Protein AF-A0A2R7S9X8-F1 (afdb_monomer_lite)

pLDDT: mean 70.41, std 11.7, range [38.41, 88.88]

Radius of gyration: 25.49 Å; chains: 1; bounding box: 55×30×76 Å

Sequence (141 aa):
MTTIKDLVEEARALQDQAVQTLGEVPDIQTLEVLRTLAKDEVDKRAIELTLLLRKRDAKARFEVFDRWADLLEKSCLPIGAAFPGFTAVLVSQGLVPASWVRPATVASYVVGGLAWLMLRLLSSWIGQKSKTGFARLGKVD

Foldseek 3Di:
DQDVVNVVVVVVVVVVVVVVVVVVDDDLVVLVVVLVVDDDPVVNVVSVVVSLVNLVVLLVVLVVLLVVLVVLLVCLVVQLVVQLVVLVVCVVVVVAPPVCSVVSNVVSNVVSVVSSVVSNVVSVVSNVVSVVSNVVSPDSD

Secondary structure (DSSP, 8-state):
---HHHHHHHHHHHHHHHHHHTTTSPPHHHHHHHHHH--SHHHHHHHHHHHHHHHHHHHHHHHHHHHHHHHHHHHHHHHHHHHHHHHHHHHHTT-S-TTTHHHHHHHHHHHHHHHHHHHHHHHHHHHHHHHHHHHHH----

Structure (mmCIF, N/CA/C/O backbone):
data_AF-A0A2R7S9X8-F1
#
_entry.id   AF-A0A2R7S9X8-F1
#
loop_
_atom_site.group_PDB
_atom_site.id
_atom_site.type_symbol
_atom_site.label_atom_id
_atom_site.label_alt_id
_atom_site.label_comp_id
_atom_site.label_asym_id
_atom_site.label_entity_id
_atom_site.label_seq_id
_atom_site.pdbx_PDB_ins_code
_atom_site.Cartn_x
_atom_site.Cartn_y
_atom_site.Cartn_z
_atom_site.occupancy
_atom_site.B_iso_or_equiv
_atom_site.auth_seq_id
_atom_site.auth_comp_id
_atom_site.auth_asym_id
_atom_site.auth_atom_id
_atom_site.pdbx_PDB_model_num
ATOM 1 N N . MET A 1 1 ? 3.034 -24.678 42.693 1.00 46.66 1 MET A N 1
ATOM 2 C CA . MET A 1 1 ? 3.638 -23.398 42.267 1.00 46.66 1 MET A CA 1
ATOM 3 C C . MET A 1 1 ? 3.336 -23.267 40.787 1.00 46.66 1 MET A C 1
ATOM 5 O O . MET A 1 1 ? 3.979 -23.948 40.006 1.00 46.66 1 MET A O 1
ATOM 9 N N . THR A 1 2 ? 2.287 -22.533 40.420 1.00 50.53 2 THR A N 1
ATOM 10 C CA . THR A 1 2 ? 1.968 -22.253 39.014 1.00 50.53 2 THR A CA 1
ATOM 11 C C . THR A 1 2 ? 2.918 -21.174 38.518 1.00 50.53 2 THR A C 1
ATOM 13 O O . THR A 1 2 ? 3.104 -20.137 39.158 1.00 50.53 2 THR A O 1
ATOM 16 N N . THR A 1 3 ? 3.613 -21.467 37.429 1.00 62.38 3 THR A N 1
ATOM 17 C CA . THR A 1 3 ? 4.655 -20.608 36.878 1.00 62.38 3 THR A CA 1
ATOM 18 C C . THR A 1 3 ? 3.988 -19.509 36.056 1.00 62.38 3 THR A C 1
ATOM 20 O O . THR A 1 3 ? 2.966 -19.743 35.423 1.00 62.38 3 THR A O 1
ATOM 23 N N . ILE A 1 4 ? 4.564 -18.306 35.999 1.00 59.59 4 ILE A N 1
ATOM 24 C CA . ILE A 1 4 ? 4.028 -17.193 35.181 1.00 59.59 4 ILE A CA 1
ATOM 25 C C . ILE A 1 4 ? 3.823 -17.612 33.711 1.00 59.59 4 ILE A C 1
ATOM 27 O O . ILE A 1 4 ? 2.916 -17.123 33.048 1.00 59.59 4 ILE A O 1
ATOM 31 N N . LYS A 1 5 ? 4.634 -18.556 33.216 1.00 63.78 5 LYS A N 1
ATOM 32 C CA . LYS A 1 5 ? 4.463 -19.162 31.891 1.00 63.78 5 LYS A CA 1
ATOM 33 C C . LYS A 1 5 ? 3.130 -19.897 31.736 1.00 63.78 5 LYS A C 1
ATOM 35 O O . LYS A 1 5 ? 2.489 -19.712 30.711 1.00 63.78 5 LYS A O 1
ATOM 40 N N . ASP A 1 6 ? 2.698 -20.631 32.757 1.00 63.81 6 ASP A N 1
ATOM 41 C CA . ASP A 1 6 ? 1.448 -21.397 32.736 1.00 63.81 6 ASP A CA 1
ATOM 42 C C . ASP A 1 6 ? 0.245 -20.444 32.652 1.00 63.81 6 ASP A C 1
ATOM 44 O O . ASP A 1 6 ? -0.648 -20.641 31.838 1.00 63.81 6 ASP A O 1
ATOM 48 N N . LEU A 1 7 ? 0.281 -19.330 33.396 1.00 54.94 7 LEU A N 1
ATOM 49 C CA . LEU A 1 7 ? -0.754 -18.286 33.339 1.00 54.94 7 LEU A CA 1
ATOM 50 C C . LEU A 1 7 ? -0.800 -17.557 31.984 1.00 54.94 7 LEU A C 1
ATOM 52 O O . LEU A 1 7 ? -1.865 -17.136 31.538 1.00 54.94 7 LEU A O 1
ATOM 56 N N . VAL A 1 8 ? 0.347 -17.384 31.321 1.00 58.00 8 VAL A N 1
ATOM 57 C CA . VAL A 1 8 ? 0.426 -16.750 29.993 1.00 58.00 8 VAL A CA 1
ATOM 58 C C . VAL A 1 8 ? -0.062 -17.695 28.894 1.00 58.00 8 VAL A C 1
ATOM 60 O O . VAL A 1 8 ? -0.709 -17.239 27.950 1.00 58.00 8 VAL A O 1
ATOM 63 N N . GLU A 1 9 ? 0.224 -18.992 29.000 1.00 67.94 9 GLU A N 1
ATOM 64 C CA . GLU A 1 9 ? -0.312 -20.000 28.081 1.00 67.94 9 GLU A CA 1
ATOM 65 C C . GLU A 1 9 ? -1.818 -20.178 28.257 1.00 67.94 9 GLU A C 1
ATOM 67 O O . GLU A 1 9 ? -2.536 -20.226 27.263 1.00 67.94 9 GLU A O 1
ATOM 72 N N . GLU A 1 10 ? -2.313 -20.163 29.492 1.00 58.81 10 GLU A N 1
ATOM 73 C CA . GLU A 1 10 ? -3.744 -20.210 29.790 1.00 58.81 10 GLU A CA 1
ATOM 74 C C . GLU A 1 10 ? -4.466 -18.953 29.272 1.00 58.81 10 GLU A C 1
ATOM 76 O O . GLU A 1 10 ? -5.507 -19.053 28.626 1.00 58.81 10 GLU A O 1
ATOM 81 N N . ALA A 1 11 ? -3.866 -17.767 29.426 1.00 52.84 11 ALA A N 1
ATOM 82 C CA . ALA A 1 11 ? -4.386 -16.531 28.840 1.00 52.84 11 ALA A CA 1
ATOM 83 C C . ALA A 1 11 ? -4.380 -16.545 27.300 1.00 52.84 11 ALA A C 1
ATOM 85 O O . ALA A 1 11 ? -5.315 -16.034 26.686 1.00 52.84 11 ALA A O 1
ATOM 86 N N . ARG A 1 12 ? -3.363 -17.145 26.662 1.00 54.66 12 ARG A N 1
ATOM 87 C CA . ARG A 1 12 ? -3.325 -17.331 25.200 1.00 54.66 12 ARG A CA 1
ATOM 88 C C . ARG A 1 12 ? -4.350 -18.343 24.717 1.00 54.66 12 ARG A C 1
ATOM 90 O O . ARG A 1 12 ? -5.006 -18.082 23.720 1.00 54.66 12 ARG A O 1
ATOM 97 N N . ALA A 1 13 ? -4.521 -19.455 25.425 1.00 64.19 13 ALA A N 1
ATOM 98 C CA . ALA A 1 13 ? -5.529 -20.454 25.100 1.00 64.19 13 ALA A CA 1
ATOM 99 C C . ALA A 1 13 ? -6.940 -19.859 25.212 1.00 64.19 13 ALA A C 1
ATOM 101 O O . ALA A 1 13 ? -7.750 -20.031 24.307 1.00 64.19 13 ALA A O 1
ATOM 102 N N . LEU A 1 14 ? -7.204 -19.071 26.260 1.00 55.34 14 LEU A N 1
ATOM 103 C CA . LEU A 1 14 ? -8.449 -18.316 26.408 1.00 55.34 14 LEU A CA 1
ATOM 104 C C . LEU A 1 14 ? -8.613 -17.249 25.319 1.00 55.34 14 LEU A C 1
ATOM 106 O O . LEU A 1 14 ? -9.724 -17.039 24.841 1.00 55.34 14 LEU A O 1
ATOM 110 N N . GLN A 1 15 ? -7.527 -16.600 24.891 1.00 49.84 15 GLN A N 1
ATOM 111 C CA . GLN A 1 15 ? -7.541 -15.644 23.784 1.00 49.84 15 GLN A CA 1
ATOM 112 C C . GLN A 1 15 ? -7.848 -16.328 22.445 1.00 49.84 15 GLN A C 1
ATOM 114 O O . GLN A 1 15 ? -8.685 -15.830 21.703 1.00 49.84 15 GLN A O 1
ATOM 119 N N . ASP A 1 16 ? -7.237 -17.471 22.142 1.00 52.09 16 ASP A N 1
ATOM 120 C CA . ASP A 1 16 ? -7.478 -18.225 20.907 1.00 52.09 16 ASP A CA 1
ATOM 121 C C . ASP A 1 16 ? -8.882 -18.837 20.884 1.00 52.09 16 ASP A C 1
ATOM 123 O O . ASP A 1 16 ? -9.563 -18.810 19.858 1.00 52.09 16 ASP A O 1
ATOM 127 N N . GLN A 1 17 ? -9.363 -19.314 22.032 1.00 50.94 17 GLN A N 1
ATOM 128 C CA . GLN A 1 17 ? -10.725 -19.814 22.190 1.00 50.94 17 GLN A CA 1
ATOM 129 C C . GLN A 1 17 ? -11.749 -18.676 22.081 1.00 50.94 17 GLN A C 1
ATOM 131 O O . GLN A 1 17 ? -12.792 -18.852 21.446 1.00 50.94 17 GLN A O 1
ATOM 136 N N . ALA A 1 18 ? -11.429 -17.487 22.604 1.00 48.75 18 ALA A N 1
ATOM 137 C CA . ALA A 1 18 ? -12.197 -16.265 22.387 1.00 48.75 18 ALA A CA 1
ATOM 138 C C . ALA A 1 18 ? -12.163 -15.829 20.915 1.00 48.75 18 ALA A C 1
ATOM 140 O O . ALA A 1 18 ? -13.191 -15.430 20.391 1.00 48.75 18 ALA A O 1
ATOM 141 N N . VAL A 1 19 ? -11.031 -15.941 20.211 1.00 50.50 19 VAL A N 1
ATOM 142 C CA . VAL A 1 19 ? -10.899 -15.618 18.777 1.00 50.50 19 VAL A CA 1
ATOM 143 C C . VAL A 1 19 ? -11.696 -16.593 17.903 1.00 50.50 19 VAL A C 1
ATOM 145 O O . VAL A 1 19 ? -12.348 -16.158 16.954 1.00 50.50 19 VAL A O 1
ATOM 148 N N . GLN A 1 20 ? -11.707 -17.886 18.240 1.00 47.78 20 GLN A N 1
ATOM 149 C CA . GLN A 1 20 ? -12.528 -18.894 17.560 1.00 47.78 20 GLN A CA 1
ATOM 150 C C . GLN A 1 20 ? -14.024 -18.678 17.806 1.00 47.78 20 GLN A C 1
ATOM 152 O O . GLN A 1 20 ? -14.803 -18.697 16.856 1.00 47.78 20 GLN A O 1
ATOM 157 N N . THR A 1 21 ? -14.432 -18.393 19.045 1.00 46.53 21 THR A N 1
ATOM 158 C CA . THR A 1 21 ? -15.834 -18.056 19.353 1.00 46.53 21 THR A CA 1
ATOM 159 C C . THR A 1 21 ? -16.241 -16.689 18.796 1.00 46.53 21 THR A C 1
ATOM 161 O O . THR A 1 21 ? -17.371 -16.531 18.347 1.00 46.53 21 THR A O 1
ATOM 164 N N . LEU A 1 22 ? -15.322 -15.719 18.685 1.00 45.16 22 LEU A N 1
ATOM 165 C CA . LEU A 1 22 ? -15.527 -14.419 18.022 1.00 45.16 22 LEU A CA 1
ATOM 166 C C . LEU A 1 22 ? -15.832 -14.530 16.517 1.00 45.16 22 LEU A C 1
ATOM 168 O O . LEU A 1 22 ? -16.268 -13.537 15.923 1.00 45.16 22 LEU A O 1
ATOM 172 N N . GLY A 1 23 ? -15.632 -15.702 15.904 1.00 45.09 23 GLY A N 1
ATOM 173 C CA . GLY A 1 23 ? -16.148 -16.022 14.572 1.00 45.09 23 GLY A CA 1
ATOM 174 C C . GLY A 1 23 ? -17.681 -16.093 14.516 1.00 45.09 23 GLY A C 1
ATOM 175 O O . GLY A 1 23 ? -18.258 -15.755 13.487 1.00 45.09 23 GLY A O 1
ATOM 176 N N . GLU A 1 24 ? -18.330 -16.443 15.632 1.00 50.41 24 GLU A N 1
ATOM 177 C CA . GLU A 1 24 ? -19.793 -16.515 15.799 1.00 50.41 24 GLU A CA 1
ATOM 178 C C . GLU A 1 24 ? -20.374 -15.349 16.624 1.00 50.41 24 GLU A C 1
ATOM 180 O O . GLU A 1 24 ? -21.590 -15.165 16.680 1.00 50.41 24 GLU A O 1
ATOM 185 N N . VAL A 1 25 ? -19.527 -14.531 17.264 1.00 51.25 25 VAL A N 1
ATOM 186 C CA . VAL A 1 25 ? -19.978 -13.393 18.083 1.00 51.25 25 VAL A CA 1
ATOM 187 C C . VAL A 1 25 ? -20.618 -12.310 17.199 1.00 51.25 25 VAL A C 1
ATOM 189 O O . VAL A 1 25 ? -20.038 -11.948 16.170 1.00 51.25 25 VAL A O 1
ATOM 192 N N . PRO A 1 26 ? -21.752 -11.718 17.621 1.00 54.50 26 PRO A N 1
ATOM 193 C CA . PRO A 1 26 ? -22.471 -10.710 16.849 1.00 54.50 26 PRO A CA 1
ATOM 194 C C . PRO A 1 26 ? -21.601 -9.512 16.425 1.00 54.50 26 PRO A C 1
ATOM 196 O O . PRO A 1 26 ? -20.615 -9.171 17.087 1.00 54.50 26 PRO A O 1
ATOM 199 N N . ASP A 1 27 ? -21.963 -8.869 15.310 1.00 59.94 27 ASP A N 1
ATOM 200 C CA . ASP A 1 27 ? -21.273 -7.675 14.803 1.00 59.94 27 ASP A CA 1
ATOM 201 C C . ASP A 1 27 ? -21.368 -6.510 15.809 1.00 59.94 27 ASP A C 1
ATOM 203 O O . ASP A 1 27 ? -22.228 -6.503 16.689 1.00 59.94 27 ASP A O 1
ATOM 207 N N . ILE A 1 28 ? -20.500 -5.500 15.687 1.00 63.62 28 ILE A N 1
ATOM 208 C CA . ILE A 1 28 ? -20.443 -4.343 16.600 1.00 63.62 28 ILE A CA 1
ATOM 209 C C . ILE A 1 28 ? -21.823 -3.679 16.729 1.00 63.62 28 ILE A C 1
ATOM 211 O O . ILE A 1 28 ? -22.243 -3.348 17.835 1.00 63.62 28 ILE A O 1
ATOM 215 N N . GLN A 1 29 ? -22.566 -3.564 15.624 1.00 60.50 29 GLN A N 1
ATOM 216 C CA . GLN A 1 29 ? -23.934 -3.032 15.626 1.00 60.50 29 GLN A CA 1
ATOM 217 C C . GLN A 1 29 ? -24.911 -3.929 16.395 1.00 60.50 29 GLN A C 1
ATOM 219 O O . GLN A 1 29 ? -25.776 -3.445 17.120 1.00 60.50 29 GLN A O 1
ATOM 224 N N . THR A 1 30 ? -24.762 -5.246 16.279 1.00 63.19 30 THR A N 1
ATOM 225 C CA . THR A 1 30 ? -25.593 -6.211 16.999 1.00 63.19 30 THR A CA 1
ATOM 226 C C . THR A 1 30 ? -25.274 -6.213 18.495 1.00 63.19 30 THR A C 1
ATOM 228 O O . THR A 1 30 ? -26.190 -6.306 19.306 1.00 63.19 30 THR A O 1
ATOM 231 N N . LEU A 1 31 ? -24.007 -6.033 18.881 1.00 62.12 31 LEU A N 1
ATOM 232 C CA . LEU A 1 31 ? -23.587 -5.870 20.277 1.00 62.12 31 LEU A CA 1
ATOM 233 C C . LEU A 1 31 ? -24.094 -4.554 20.887 1.00 62.12 31 LEU A C 1
ATOM 235 O O . LEU A 1 31 ? -24.505 -4.546 22.045 1.00 62.12 31 LEU A O 1
ATOM 239 N N . GLU A 1 32 ? -24.131 -3.455 20.124 1.00 64.12 32 GLU A N 1
ATOM 240 C CA . GLU A 1 32 ? -24.735 -2.192 20.579 1.00 64.12 32 GLU A CA 1
ATOM 241 C C . GLU A 1 32 ? -26.244 -2.346 20.824 1.00 64.12 32 GLU A C 1
ATOM 243 O O . GLU A 1 32 ? -26.754 -1.898 21.852 1.00 64.12 32 GLU A O 1
ATOM 248 N N . VAL A 1 33 ? -26.950 -3.067 19.950 1.00 66.38 33 VAL A N 1
ATOM 249 C CA . VAL A 1 33 ? -28.370 -3.404 20.141 1.00 66.38 33 VAL A CA 1
ATOM 250 C C . VAL A 1 33 ? -28.564 -4.317 21.359 1.00 66.38 33 VAL A C 1
ATOM 252 O O . VAL A 1 33 ? -29.415 -4.040 22.206 1.00 66.38 33 VAL A O 1
ATOM 255 N N . LEU A 1 34 ? -27.733 -5.349 21.525 1.00 64.56 34 LEU A N 1
ATOM 256 C CA . LEU A 1 34 ? -27.782 -6.247 22.686 1.00 64.56 34 LEU A CA 1
ATOM 257 C C . LEU A 1 34 ? -27.504 -5.509 24.002 1.00 64.56 34 LEU A C 1
ATOM 259 O O . LEU A 1 34 ? -28.183 -5.770 24.993 1.00 64.56 34 LEU A O 1
ATOM 263 N N . ARG A 1 35 ? -26.593 -4.525 24.010 1.00 62.34 35 ARG A N 1
ATOM 264 C CA . ARG A 1 35 ? -26.357 -3.651 25.171 1.00 62.34 35 ARG A CA 1
ATOM 265 C C . ARG A 1 35 ? -27.631 -2.918 25.589 1.00 62.34 35 ARG A C 1
ATOM 267 O O . ARG A 1 35 ? -27.908 -2.810 26.782 1.00 62.34 35 ARG A O 1
ATOM 274 N N . THR A 1 36 ? -28.399 -2.409 24.624 1.00 68.06 36 THR A N 1
ATOM 275 C CA . THR A 1 36 ? -29.654 -1.690 24.911 1.00 68.06 36 THR A CA 1
ATOM 276 C C . THR A 1 36 ? -30.786 -2.605 25.381 1.00 68.06 36 THR A C 1
ATOM 278 O O . THR A 1 36 ? -31.652 -2.161 26.130 1.00 68.06 36 THR A O 1
ATOM 281 N N . LEU A 1 37 ? -30.763 -3.881 24.985 1.00 66.62 37 LEU A N 1
ATOM 282 C CA . LEU A 1 37 ? -31.777 -4.884 25.330 1.00 66.62 37 LEU A CA 1
ATOM 283 C C . LEU A 1 37 ? -31.486 -5.632 26.639 1.00 66.62 37 LEU A C 1
ATOM 285 O O . LEU A 1 37 ? -32.412 -6.174 27.246 1.00 66.62 37 LEU A O 1
ATOM 289 N N . ALA A 1 38 ? -30.227 -5.672 27.079 1.00 70.06 38 ALA A N 1
ATOM 290 C CA . ALA A 1 38 ? -29.833 -6.340 28.311 1.00 70.06 38 ALA A CA 1
ATOM 291 C C . ALA A 1 38 ? -30.501 -5.684 29.531 1.00 70.06 38 ALA A C 1
ATOM 293 O O . ALA A 1 38 ? -30.512 -4.458 29.679 1.00 70.06 38 ALA A O 1
ATOM 294 N N . LYS A 1 39 ? -31.063 -6.505 30.422 1.00 67.06 39 LYS A N 1
ATOM 295 C CA . LYS A 1 39 ? -31.722 -6.045 31.655 1.00 67.06 39 LYS A CA 1
ATOM 296 C C . LYS A 1 39 ? -30.800 -6.138 32.869 1.00 67.06 39 LYS A C 1
ATOM 298 O O . LYS A 1 39 ? -30.822 -5.226 33.692 1.00 67.06 39 LYS A O 1
ATOM 303 N N . ASP A 1 40 ? -29.948 -7.159 32.917 1.00 76.25 40 ASP A N 1
ATOM 304 C CA . ASP A 1 40 ? -29.008 -7.393 34.011 1.00 76.25 40 ASP A CA 1
ATOM 305 C C . ASP A 1 40 ? -27.701 -6.605 33.861 1.00 76.25 40 ASP A C 1
ATOM 307 O O . ASP A 1 40 ? -27.153 -6.439 32.769 1.00 76.25 40 ASP A O 1
ATOM 311 N N . GLU A 1 41 ? -27.181 -6.104 34.986 1.00 70.44 41 GLU A N 1
ATOM 312 C CA . GLU A 1 41 ? -25.944 -5.312 35.017 1.00 70.44 41 GLU A CA 1
ATOM 313 C C . GLU A 1 41 ? -24.701 -6.131 34.651 1.00 70.44 41 GLU A C 1
ATOM 315 O O . GLU A 1 41 ? -23.772 -5.606 34.037 1.00 70.44 41 GLU A O 1
ATOM 320 N N . VAL A 1 42 ? -24.683 -7.415 35.015 1.00 72.44 42 VAL A N 1
ATOM 321 C CA . VAL A 1 42 ? -23.562 -8.321 34.732 1.00 72.44 42 VAL A CA 1
ATOM 322 C C . VAL A 1 42 ? -23.442 -8.557 33.225 1.00 72.44 42 VAL A C 1
ATOM 324 O O . VAL A 1 42 ? -22.356 -8.408 32.663 1.00 72.44 42 VAL A O 1
ATOM 327 N N . ASP A 1 43 ? -24.570 -8.795 32.554 1.00 68.75 43 ASP A N 1
ATOM 328 C CA . ASP A 1 43 ? -24.624 -8.982 31.103 1.00 68.75 43 ASP A CA 1
ATOM 329 C C . ASP A 1 43 ? -24.280 -7.695 30.353 1.00 68.75 43 ASP A C 1
ATOM 331 O O . ASP A 1 43 ? -23.533 -7.727 29.376 1.00 68.75 43 ASP A O 1
ATOM 335 N N . LYS A 1 44 ? -24.735 -6.533 30.843 1.00 70.50 44 LYS A N 1
ATOM 336 C CA . LYS A 1 44 ? -24.335 -5.233 30.278 1.00 70.50 44 LYS A CA 1
ATOM 337 C C . LYS A 1 44 ? -22.824 -5.035 30.315 1.00 70.50 44 LYS A C 1
ATOM 339 O O . LYS A 1 44 ? -22.255 -4.611 29.312 1.00 70.50 44 LYS A O 1
ATOM 344 N N . ARG A 1 45 ? -22.170 -5.361 31.436 1.00 71.88 45 ARG A N 1
ATOM 345 C CA . ARG A 1 45 ? -20.709 -5.240 31.577 1.00 71.88 45 ARG A CA 1
ATOM 346 C C . ARG A 1 45 ? -19.966 -6.216 30.665 1.00 71.88 45 ARG A C 1
ATOM 348 O O . ARG A 1 45 ? -18.966 -5.832 30.064 1.00 71.88 45 ARG A O 1
ATOM 355 N N . ALA A 1 46 ? -20.461 -7.446 30.520 1.00 72.31 46 ALA A N 1
ATOM 356 C CA . ALA A 1 46 ? -19.886 -8.432 29.603 1.00 72.31 46 ALA A CA 1
ATOM 357 C C . ALA A 1 46 ? -20.019 -7.998 28.129 1.00 72.31 46 ALA A C 1
ATOM 359 O O . ALA A 1 46 ? -19.055 -8.073 27.358 1.00 72.31 46 ALA A O 1
ATOM 360 N N . ILE A 1 47 ? -21.185 -7.473 27.740 1.00 73.19 47 ILE A N 1
ATOM 361 C CA . ILE A 1 47 ? -21.421 -6.928 26.397 1.00 73.19 47 ILE A CA 1
ATOM 362 C C . ILE A 1 47 ? -20.536 -5.699 26.154 1.00 73.19 47 ILE A C 1
ATOM 364 O O . ILE A 1 47 ? -19.956 -5.570 25.085 1.00 73.19 47 ILE A O 1
ATOM 368 N N . GLU A 1 48 ? -20.361 -4.819 27.138 1.00 72.31 48 GLU A N 1
ATOM 369 C CA . GLU A 1 48 ? -19.512 -3.630 27.008 1.00 72.31 48 GLU A CA 1
ATOM 370 C C . GLU A 1 48 ? -18.025 -3.983 26.850 1.00 72.31 48 GLU A C 1
ATOM 372 O O . GLU A 1 48 ? -17.361 -3.452 25.960 1.00 72.31 48 GLU A O 1
ATOM 377 N N . LEU A 1 49 ? -17.518 -4.949 27.624 1.00 74.06 49 LEU A N 1
ATOM 378 C CA . LEU A 1 49 ? -16.156 -5.474 27.473 1.00 74.06 49 LEU A CA 1
ATOM 379 C C . LEU A 1 49 ? -15.918 -6.078 26.084 1.00 74.06 49 LEU A C 1
ATOM 381 O O . LEU A 1 49 ? -14.901 -5.793 25.451 1.00 74.06 49 LEU A O 1
ATOM 385 N N . THR A 1 50 ? -16.859 -6.881 25.581 1.00 73.62 50 THR A N 1
ATOM 386 C CA . THR A 1 50 ? -16.744 -7.479 24.239 1.00 73.62 50 THR A CA 1
ATOM 387 C C . THR A 1 50 ? -16.816 -6.426 23.130 1.00 73.62 50 THR A C 1
ATOM 389 O O . THR A 1 50 ? -16.058 -6.503 22.159 1.00 73.62 50 THR A O 1
ATOM 392 N N . LEU A 1 51 ? -17.642 -5.389 23.299 1.00 73.06 51 LEU A N 1
ATOM 393 C CA . LEU A 1 51 ? -17.715 -4.234 22.401 1.00 73.06 51 LEU A CA 1
ATOM 394 C C . LEU A 1 51 ? -16.389 -3.463 22.355 1.00 73.06 51 LEU A C 1
ATOM 396 O O . LEU A 1 51 ? -15.904 -3.136 21.271 1.00 73.06 51 LEU A O 1
ATOM 400 N N . LEU A 1 52 ? -15.777 -3.211 23.516 1.00 75.38 52 LEU A N 1
ATOM 401 C CA . LEU A 1 52 ? -14.487 -2.526 23.627 1.00 75.38 52 LEU A CA 1
ATOM 402 C C . LEU A 1 52 ? -13.355 -3.332 22.981 1.00 75.38 52 LEU A C 1
ATOM 404 O O . LEU A 1 52 ? -12.569 -2.768 22.217 1.00 75.38 52 LEU A O 1
ATOM 408 N N . LEU A 1 53 ? -13.292 -4.646 23.223 1.00 74.75 53 LEU A N 1
ATOM 409 C CA . LEU A 1 53 ? -12.298 -5.527 22.600 1.00 74.75 53 LEU A CA 1
ATOM 410 C C . LEU A 1 53 ? -12.436 -5.534 21.071 1.00 74.75 53 LEU A C 1
ATOM 412 O O . LEU A 1 53 ? -11.454 -5.314 20.364 1.00 74.75 53 LEU A O 1
ATOM 416 N N . ARG A 1 54 ? -13.662 -5.666 20.546 1.00 69.62 54 ARG A N 1
ATOM 417 C CA . ARG A 1 54 ? -13.938 -5.596 19.099 1.00 69.62 54 ARG A CA 1
ATOM 418 C C . ARG A 1 54 ? -13.566 -4.239 18.501 1.00 69.62 54 ARG A C 1
ATOM 420 O O . ARG A 1 54 ? -12.954 -4.198 17.433 1.00 69.62 54 ARG A O 1
ATOM 427 N N . LYS A 1 55 ? -13.912 -3.132 19.170 1.00 72.94 55 LYS A N 1
ATOM 428 C CA . LYS A 1 55 ? -13.556 -1.773 18.729 1.00 72.94 55 LYS A CA 1
ATOM 429 C C . LYS A 1 55 ? -12.040 -1.573 18.715 1.00 72.94 55 LYS A C 1
ATOM 431 O O . LYS A 1 55 ? -11.514 -0.994 17.765 1.00 72.94 55 LYS A O 1
ATOM 436 N N . ARG A 1 56 ? -11.326 -2.110 19.708 1.00 72.50 56 ARG A N 1
ATOM 437 C CA . ARG A 1 56 ? -9.859 -2.083 19.778 1.00 72.50 56 ARG A CA 1
ATOM 438 C C . ARG A 1 56 ? -9.207 -2.915 18.668 1.00 72.50 56 ARG A C 1
ATOM 440 O O . ARG A 1 56 ? -8.301 -2.411 18.008 1.00 72.50 56 ARG A O 1
ATOM 447 N N . ASP A 1 57 ? -9.697 -4.122 18.396 1.00 73.50 57 ASP A N 1
ATOM 448 C CA . ASP A 1 57 ? -9.203 -4.963 17.295 1.00 73.50 57 ASP A CA 1
ATOM 449 C C . ASP A 1 57 ? -9.499 -4.362 15.920 1.00 73.50 57 ASP A C 1
ATOM 451 O O . ASP A 1 57 ? -8.702 -4.468 14.985 1.00 73.50 57 ASP A O 1
ATOM 455 N N . ALA A 1 58 ? -10.660 -3.731 15.759 1.00 70.31 58 ALA A N 1
ATOM 456 C CA . ALA A 1 58 ? -10.995 -3.017 14.538 1.00 70.31 58 ALA A CA 1
ATOM 457 C C . ALA A 1 58 ? -10.078 -1.799 14.352 1.00 70.31 58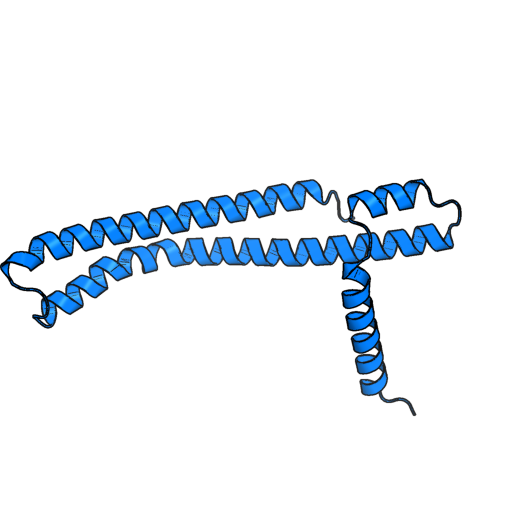 ALA A C 1
ATOM 459 O O . ALA A 1 58 ? -9.511 -1.629 13.275 1.00 70.31 58 ALA A O 1
ATOM 460 N N . LYS A 1 59 ? -9.843 -1.010 15.409 1.00 72.69 59 LYS A N 1
ATOM 461 C CA . LYS A 1 59 ? -8.888 0.108 15.401 1.00 72.69 59 LYS A CA 1
ATOM 462 C C . LYS A 1 59 ? -7.476 -0.343 15.020 1.00 72.69 59 LYS A C 1
ATOM 464 O O . LYS A 1 59 ? -6.882 0.268 14.139 1.00 72.69 59 LYS A O 1
ATOM 469 N N . ALA A 1 60 ? -6.977 -1.433 15.606 1.00 72.81 60 ALA A N 1
ATOM 470 C CA . ALA A 1 60 ? -5.666 -1.990 15.264 1.00 72.81 60 ALA A CA 1
ATOM 471 C C . ALA A 1 60 ? -5.584 -2.403 13.784 1.00 72.81 60 ALA A C 1
ATOM 473 O O . ALA A 1 60 ? -4.594 -2.127 13.109 1.00 72.81 60 ALA A O 1
ATOM 474 N N . ARG A 1 61 ? -6.650 -3.006 13.240 1.00 68.56 61 ARG A N 1
ATOM 475 C CA . ARG A 1 61 ? -6.729 -3.341 11.809 1.00 68.56 61 ARG A CA 1
ATOM 476 C C . ARG A 1 61 ? -6.695 -2.096 10.924 1.00 68.56 61 ARG A C 1
ATOM 478 O O . ARG A 1 61 ? -5.973 -2.087 9.931 1.00 68.56 61 ARG A O 1
ATOM 485 N N . PHE A 1 62 ? -7.427 -1.042 11.278 1.00 68.94 62 PHE A N 1
ATOM 486 C CA . PHE A 1 62 ? -7.418 0.205 10.511 1.00 68.94 62 PHE A CA 1
ATOM 487 C C . PHE A 1 62 ? -6.082 0.954 10.593 1.00 68.94 62 PHE A C 1
ATOM 489 O O . PHE A 1 62 ? -5.647 1.506 9.588 1.00 68.94 62 PHE A O 1
ATOM 496 N N . GLU A 1 63 ? -5.385 0.904 11.727 1.00 70.94 63 GLU A N 1
ATOM 497 C CA . GLU A 1 63 ? -4.034 1.462 11.878 1.00 70.94 63 GLU A CA 1
ATOM 498 C C . GLU A 1 63 ? -3.008 0.730 10.995 1.00 70.94 63 GLU A C 1
ATOM 500 O O . GLU A 1 63 ? -2.157 1.357 10.362 1.00 70.94 63 GLU A O 1
ATOM 505 N N . VAL A 1 64 ? -3.133 -0.596 10.862 1.00 74.50 64 VAL A N 1
ATOM 506 C CA . VAL A 1 64 ? -2.338 -1.378 9.902 1.00 74.50 64 VAL A CA 1
ATOM 507 C C . VAL A 1 64 ? -2.639 -0.949 8.463 1.00 74.50 64 VAL A C 1
ATOM 509 O O . VAL A 1 64 ? -1.704 -0.773 7.684 1.00 74.50 64 VAL A O 1
ATOM 512 N N . PHE A 1 65 ? -3.909 -0.737 8.100 1.00 69.88 65 PHE A N 1
ATOM 513 C CA . PHE A 1 65 ? -4.271 -0.238 6.766 1.00 69.88 65 PHE A CA 1
ATOM 514 C C . PHE A 1 65 ? -3.707 1.154 6.479 1.00 69.88 65 PHE A C 1
ATOM 516 O O . PHE A 1 65 ? -3.233 1.388 5.369 1.00 69.88 65 PHE A O 1
ATOM 523 N N . ASP A 1 66 ? -3.716 2.050 7.465 1.00 70.12 66 ASP A N 1
ATOM 524 C CA . ASP A 1 66 ? -3.142 3.391 7.330 1.00 70.12 66 ASP A CA 1
ATOM 525 C C . ASP A 1 66 ? -1.628 3.308 7.100 1.00 70.12 66 ASP A C 1
ATOM 527 O O . ASP A 1 66 ? -1.092 3.907 6.172 1.00 70.12 66 ASP A O 1
ATOM 531 N N . ARG A 1 67 ? -0.945 2.437 7.852 1.00 73.69 67 ARG A N 1
ATOM 532 C CA . ARG A 1 67 ? 0.486 2.170 7.669 1.00 73.69 67 ARG A CA 1
ATOM 533 C C . ARG A 1 67 ? 0.805 1.585 6.291 1.00 73.69 67 ARG A C 1
ATOM 535 O O . ARG A 1 67 ? 1.831 1.931 5.709 1.00 73.69 67 ARG A O 1
ATOM 542 N N . TRP A 1 68 ? -0.055 0.721 5.751 1.00 73.56 68 TRP A N 1
ATOM 543 C CA . TRP A 1 68 ? 0.077 0.223 4.379 1.00 73.56 68 TRP A CA 1
ATOM 544 C C . TRP A 1 68 ? -0.142 1.320 3.338 1.00 73.56 68 TRP A C 1
ATOM 546 O O . TRP A 1 68 ? 0.617 1.375 2.374 1.00 73.56 68 TRP A O 1
ATOM 556 N N . ALA A 1 69 ? -1.129 2.200 3.523 1.00 70.06 69 ALA A N 1
ATOM 557 C CA . ALA A 1 69 ? -1.357 3.335 2.628 1.00 70.06 69 ALA A CA 1
ATOM 558 C C . ALA A 1 69 ? -0.135 4.269 2.582 1.00 70.06 69 ALA A C 1
ATOM 560 O O . ALA A 1 69 ? 0.316 4.636 1.495 1.00 70.06 69 ALA A O 1
ATOM 561 N N . ASP A 1 70 ? 0.457 4.538 3.747 1.00 75.12 70 ASP A N 1
ATOM 562 C CA . ASP A 1 70 ? 1.683 5.322 3.922 1.00 75.12 70 ASP A CA 1
ATOM 563 C C . ASP A 1 70 ? 2.899 4.682 3.232 1.00 75.12 70 ASP A C 1
ATOM 565 O O . ASP A 1 70 ? 3.696 5.352 2.569 1.00 75.12 70 ASP A O 1
ATOM 569 N N . LEU A 1 71 ? 3.065 3.364 3.389 1.00 75.94 71 LEU A N 1
ATOM 570 C CA . LEU A 1 71 ? 4.143 2.611 2.746 1.00 75.94 71 LEU A CA 1
ATOM 571 C C . LEU A 1 71 ? 3.978 2.582 1.228 1.00 75.94 71 LEU A C 1
ATOM 573 O O . LEU A 1 71 ? 4.964 2.755 0.510 1.00 75.94 71 LEU A O 1
ATOM 577 N N . LEU A 1 72 ? 2.752 2.393 0.735 1.00 73.12 72 LEU A N 1
ATOM 578 C CA . LEU A 1 72 ? 2.451 2.444 -0.692 1.00 73.12 72 LEU A CA 1
ATOM 579 C C . LEU A 1 72 ? 2.761 3.833 -1.248 1.00 73.12 72 LEU A C 1
ATOM 581 O O . LEU A 1 72 ? 3.461 3.920 -2.249 1.00 73.12 72 LEU A O 1
ATOM 585 N N . GLU A 1 73 ? 2.352 4.906 -0.566 1.00 73.44 73 GLU A N 1
ATOM 586 C CA . GLU A 1 73 ? 2.623 6.282 -0.995 1.00 73.44 73 GLU A CA 1
ATOM 587 C C . GLU A 1 73 ? 4.126 6.590 -1.068 1.00 73.44 73 GLU A C 1
ATOM 589 O O . GLU A 1 73 ? 4.605 7.109 -2.080 1.00 73.44 73 GLU A O 1
ATOM 594 N N . LYS A 1 74 ? 4.898 6.176 -0.056 1.00 75.69 74 LYS A N 1
ATOM 595 C CA . LYS A 1 74 ? 6.368 6.294 -0.055 1.00 75.69 74 LYS A CA 1
ATOM 596 C C . LYS A 1 74 ? 7.026 5.459 -1.157 1.00 75.69 74 LYS A C 1
ATOM 598 O O . LYS A 1 74 ? 8.058 5.853 -1.696 1.00 75.69 74 LYS A O 1
ATOM 603 N N . SER A 1 75 ? 6.421 4.328 -1.517 1.00 74.38 75 SER A N 1
ATOM 604 C CA . SER A 1 75 ? 6.950 3.401 -2.523 1.00 74.38 75 SER A CA 1
ATOM 605 C C . SER A 1 75 ? 6.508 3.728 -3.957 1.00 74.38 75 SER A C 1
ATOM 607 O O . SER A 1 75 ? 7.130 3.253 -4.905 1.00 74.38 75 SER A O 1
ATOM 609 N N . CYS A 1 76 ? 5.483 4.566 -4.151 1.00 70.88 76 CYS A N 1
ATOM 610 C CA . CYS A 1 76 ? 4.937 4.918 -5.468 1.00 70.88 76 CYS A CA 1
ATOM 611 C C . CYS A 1 76 ? 6.007 5.445 -6.437 1.00 70.88 76 CYS A C 1
ATOM 613 O O . CYS A 1 76 ? 6.109 4.982 -7.572 1.00 70.88 76 CYS A O 1
ATOM 615 N N . LEU A 1 77 ? 6.796 6.430 -6.001 1.00 70.62 77 LEU A N 1
ATOM 616 C CA . LEU A 1 77 ? 7.847 7.066 -6.805 1.00 70.62 77 LEU A CA 1
ATOM 617 C C . LEU A 1 77 ? 8.989 6.107 -7.180 1.00 70.62 77 LEU A C 1
ATOM 619 O O . LEU A 1 77 ? 9.288 6.011 -8.372 1.00 70.62 77 LEU A O 1
ATOM 623 N N . PRO A 1 78 ? 9.616 5.376 -6.236 1.00 76.00 78 PRO A N 1
ATOM 624 C CA . PRO A 1 78 ? 10.687 4.447 -6.583 1.00 76.00 78 PRO A CA 1
ATOM 625 C C . PRO A 1 78 ? 10.199 3.281 -7.450 1.00 76.00 78 PRO A C 1
ATOM 627 O O . PRO A 1 78 ? 10.914 2.889 -8.367 1.00 76.00 78 PRO A O 1
ATOM 630 N N . ILE A 1 79 ? 8.978 2.772 -7.244 1.00 73.81 79 ILE A N 1
ATOM 631 C CA . ILE A 1 79 ? 8.407 1.721 -8.103 1.00 73.81 79 ILE A CA 1
ATOM 632 C C . ILE A 1 79 ? 8.155 2.255 -9.517 1.00 73.81 79 ILE A C 1
ATOM 634 O O . ILE A 1 79 ? 8.526 1.603 -10.490 1.00 73.81 79 ILE A O 1
ATOM 638 N N . GLY A 1 80 ? 7.585 3.456 -9.650 1.00 71.81 80 GLY A N 1
ATOM 639 C CA . GLY A 1 80 ? 7.385 4.086 -10.957 1.00 71.81 80 GLY A CA 1
ATOM 640 C C . GLY A 1 80 ? 8.702 4.342 -11.700 1.00 71.81 80 GLY A C 1
ATOM 641 O O . GLY A 1 80 ? 8.784 4.115 -12.906 1.00 71.81 80 GLY A O 1
ATOM 642 N N . ALA A 1 81 ? 9.753 4.747 -10.980 1.00 76.94 81 ALA A N 1
ATOM 643 C CA . ALA A 1 81 ? 11.085 4.997 -11.534 1.00 76.94 81 ALA A CA 1
ATOM 644 C C . ALA A 1 81 ? 11.895 3.716 -11.821 1.00 76.94 81 ALA A C 1
ATOM 646 O O . ALA A 1 81 ? 12.804 3.737 -12.656 1.00 76.94 81 ALA A O 1
ATOM 647 N N . ALA A 1 82 ? 11.559 2.593 -11.179 1.00 80.25 82 ALA A N 1
ATOM 648 C CA . ALA A 1 82 ? 12.232 1.316 -11.394 1.00 80.25 82 ALA A CA 1
ATOM 649 C C . ALA A 1 82 ? 12.023 0.772 -12.816 1.00 80.25 82 ALA A C 1
ATOM 651 O O . ALA A 1 82 ? 12.932 0.152 -13.361 1.00 80.25 82 ALA A O 1
ATOM 652 N N . PHE A 1 83 ? 10.876 1.035 -13.451 1.00 79.69 83 PHE A N 1
ATOM 653 C CA . PHE A 1 83 ? 10.588 0.560 -14.812 1.00 79.69 83 PHE A CA 1
ATOM 654 C C . PHE A 1 83 ? 11.512 1.188 -15.879 1.00 79.69 83 PHE A C 1
ATOM 656 O O . PHE A 1 83 ? 12.146 0.434 -16.629 1.00 79.69 83 PHE A O 1
ATOM 663 N N . PRO A 1 84 ? 11.680 2.527 -15.939 1.00 79.75 84 PRO A N 1
ATOM 664 C CA . PRO A 1 84 ? 12.697 3.148 -16.786 1.00 79.75 84 PRO A CA 1
ATOM 665 C C . PRO A 1 84 ? 14.121 2.682 -16.467 1.00 79.75 84 PRO A C 1
ATOM 667 O O . PRO A 1 84 ? 14.879 2.372 -17.385 1.00 79.75 84 PRO A O 1
ATOM 670 N N . GLY A 1 85 ? 14.474 2.570 -15.180 1.00 80.06 85 GLY A N 1
ATOM 671 C CA . GLY A 1 85 ? 15.799 2.112 -14.749 1.00 80.06 85 GLY A CA 1
ATOM 672 C C . GLY A 1 85 ? 16.112 0.679 -15.190 1.00 80.06 85 GLY A C 1
ATOM 673 O O . GLY A 1 85 ? 17.177 0.416 -15.743 1.00 80.06 85 GLY A O 1
ATOM 674 N N . PHE A 1 86 ? 15.160 -0.241 -15.032 1.00 83.81 86 PHE A N 1
ATOM 675 C CA . PHE A 1 86 ? 15.280 -1.626 -15.489 1.00 83.81 86 PHE A CA 1
ATOM 676 C C . PHE A 1 86 ? 15.429 -1.711 -17.011 1.00 83.81 86 PHE A C 1
ATOM 678 O O . PHE A 1 86 ? 16.265 -2.450 -17.527 1.00 83.81 86 PHE A O 1
ATOM 685 N N . THR A 1 87 ? 14.676 -0.891 -17.740 1.00 82.94 87 THR A N 1
ATOM 686 C CA . THR A 1 87 ? 14.761 -0.842 -19.204 1.00 82.94 87 THR A CA 1
ATOM 687 C C . THR A 1 87 ? 16.114 -0.309 -19.668 1.00 82.94 87 THR A C 1
ATOM 689 O O . THR A 1 87 ? 16.683 -0.842 -20.617 1.00 82.94 87 THR A O 1
ATOM 692 N N . ALA A 1 88 ? 16.681 0.677 -18.967 1.00 82.12 88 ALA A N 1
ATOM 693 C CA . ALA A 1 88 ? 18.031 1.165 -19.237 1.00 82.12 88 ALA A CA 1
ATOM 694 C C . ALA A 1 88 ? 19.098 0.072 -19.038 1.00 82.12 88 ALA A C 1
ATOM 696 O O . ALA A 1 88 ? 20.036 -0.008 -19.829 1.00 82.12 88 ALA A O 1
ATOM 697 N N . VAL A 1 89 ? 18.930 -0.810 -18.044 1.00 87.31 89 VAL A N 1
ATOM 698 C CA . VAL A 1 89 ? 19.803 -1.982 -17.847 1.00 87.31 89 VAL A CA 1
ATOM 699 C C . VAL A 1 89 ? 19.656 -2.990 -18.990 1.00 87.31 89 VAL A C 1
ATOM 701 O O . VAL A 1 89 ? 20.654 -3.482 -19.504 1.00 87.31 89 VAL A O 1
ATOM 704 N N . LEU A 1 90 ? 18.434 -3.282 -19.446 1.00 85.88 90 LEU A N 1
ATOM 705 C CA . LEU A 1 90 ? 18.228 -4.190 -20.584 1.00 85.88 90 LEU A CA 1
ATOM 706 C C . LEU A 1 90 ? 18.844 -3.646 -21.881 1.00 85.88 90 LEU A C 1
ATOM 708 O O . LEU A 1 90 ? 19.420 -4.402 -22.664 1.00 85.88 90 LEU A O 1
ATOM 712 N N . VAL A 1 91 ? 18.747 -2.332 -22.094 1.00 85.06 91 VAL A N 1
ATOM 713 C CA . VAL A 1 91 ? 19.376 -1.651 -23.231 1.00 85.06 91 VAL A CA 1
ATOM 714 C C . VAL A 1 91 ? 20.902 -1.697 -23.119 1.00 85.06 91 VAL A C 1
ATOM 716 O O . VAL A 1 91 ? 21.562 -1.992 -24.112 1.00 85.06 91 VAL A O 1
ATOM 719 N N . SER A 1 92 ? 21.478 -1.460 -21.934 1.00 83.94 92 SER A N 1
ATOM 720 C CA . SER A 1 92 ? 22.938 -1.474 -21.749 1.00 83.94 92 SER A CA 1
ATOM 721 C C . SER A 1 92 ? 23.552 -2.868 -21.890 1.00 83.94 92 SER A C 1
ATOM 723 O O . SER A 1 92 ? 24.670 -2.994 -22.379 1.00 83.94 92 SER A O 1
ATOM 725 N N . GLN A 1 93 ? 22.804 -3.914 -21.534 1.00 88.88 93 GLN A N 1
ATOM 726 C CA . GLN A 1 93 ? 23.192 -5.314 -21.730 1.00 88.88 93 GLN A CA 1
ATOM 727 C C . GLN A 1 93 ? 22.996 -5.799 -23.178 1.00 88.88 93 GLN A C 1
ATOM 729 O O . GLN A 1 93 ? 23.254 -6.962 -23.478 1.00 88.88 93 GLN A O 1
ATOM 734 N N . GLY A 1 94 ? 22.507 -4.943 -24.086 1.00 83.56 94 GLY A N 1
ATOM 735 C CA . GLY A 1 94 ? 22.257 -5.311 -25.483 1.00 83.56 94 GLY A CA 1
ATOM 736 C C . GLY A 1 94 ? 21.122 -6.324 -25.668 1.00 83.56 94 GLY A C 1
ATOM 737 O O . GLY A 1 94 ? 20.990 -6.908 -26.740 1.00 83.56 94 GLY A O 1
ATOM 738 N N . LEU A 1 95 ? 20.286 -6.527 -24.643 1.00 84.94 95 LEU A N 1
ATOM 739 C CA . LEU A 1 95 ? 19.144 -7.447 -24.680 1.00 84.94 95 LEU A CA 1
ATOM 740 C C . LEU A 1 95 ? 17.963 -6.874 -25.477 1.00 84.94 95 LEU A C 1
ATOM 742 O O . LEU A 1 95 ? 17.036 -7.602 -25.826 1.00 84.94 95 LEU A O 1
ATOM 746 N N . VAL A 1 96 ? 17.994 -5.571 -25.776 1.00 82.25 96 VAL A N 1
ATOM 747 C CA . VAL A 1 96 ? 17.005 -4.887 -26.613 1.00 82.25 96 VAL A CA 1
ATOM 748 C C . VAL A 1 96 ? 17.618 -4.598 -27.990 1.00 82.25 96 VAL A C 1
ATOM 750 O O . VAL A 1 96 ? 18.659 -3.939 -28.057 1.00 82.25 96 VAL A O 1
ATOM 753 N N . PRO A 1 97 ? 16.981 -5.021 -29.100 1.00 87.38 97 PRO A N 1
ATOM 754 C CA . PRO A 1 97 ? 17.447 -4.703 -30.448 1.00 87.38 97 PRO A CA 1
ATOM 755 C C . PRO A 1 97 ? 17.567 -3.190 -30.657 1.00 87.38 97 PRO A C 1
ATOM 757 O O . PRO A 1 97 ? 16.703 -2.436 -30.209 1.00 87.38 97 PRO A O 1
ATOM 760 N N . ALA A 1 98 ? 18.575 -2.731 -31.406 1.00 81.62 98 ALA A N 1
ATOM 761 C CA . ALA A 1 98 ? 18.818 -1.300 -31.637 1.00 81.62 98 ALA A CA 1
ATOM 762 C C . ALA A 1 98 ? 17.598 -0.550 -32.220 1.00 81.62 98 ALA A C 1
ATOM 764 O O . ALA A 1 98 ? 17.338 0.597 -31.857 1.00 81.62 98 ALA A O 1
ATOM 765 N N . SER A 1 99 ? 16.802 -1.214 -33.066 1.00 88.00 99 SER A N 1
ATOM 766 C CA . SER A 1 99 ? 15.547 -0.679 -33.617 1.00 88.00 99 SER A CA 1
ATOM 767 C C . SER A 1 99 ? 14.434 -0.514 -32.572 1.00 88.00 99 SER A C 1
ATOM 769 O O . SER A 1 99 ? 13.516 0.279 -32.770 1.00 88.00 99 SER A O 1
ATOM 771 N N . TRP A 1 100 ? 14.532 -1.222 -31.446 1.00 87.50 100 TRP A N 1
ATOM 772 C CA . TRP A 1 100 ? 13.543 -1.261 -30.371 1.00 87.50 100 TRP A CA 1
ATOM 773 C C . TRP A 1 100 ? 13.923 -0.446 -29.129 1.00 87.50 100 TRP A C 1
ATOM 775 O O . TRP A 1 100 ? 13.077 -0.243 -28.265 1.00 87.50 100 TRP A O 1
ATOM 785 N N . VAL A 1 101 ? 15.140 0.097 -29.039 1.00 83.94 101 VAL A N 1
ATOM 786 C CA . VAL A 1 101 ? 15.600 0.860 -27.860 1.00 83.94 101 VAL A CA 1
ATOM 787 C C . VAL A 1 101 ? 14.707 2.068 -27.562 1.00 83.94 101 VAL A C 1
ATOM 789 O O . VAL A 1 101 ? 14.292 2.274 -26.421 1.00 83.94 101 VAL A O 1
ATOM 792 N N . ARG A 1 102 ? 14.369 2.861 -28.586 1.00 84.38 102 ARG A N 1
ATOM 793 C CA . ARG A 1 102 ? 13.501 4.042 -28.439 1.00 84.38 102 ARG A CA 1
ATOM 794 C C . ARG A 1 102 ? 12.072 3.672 -28.018 1.00 84.38 102 ARG A C 1
ATOM 796 O O . ARG A 1 102 ? 11.627 4.205 -27.002 1.00 84.38 102 ARG A O 1
ATOM 803 N N . PRO A 1 103 ? 11.355 2.767 -28.716 1.00 87.19 103 PRO A N 1
ATOM 804 C CA . PRO A 1 103 ? 10.011 2.382 -28.292 1.00 87.19 103 PRO A CA 1
ATOM 805 C C . PRO A 1 103 ? 9.997 1.660 -26.938 1.00 87.19 103 PRO A C 1
ATOM 807 O O . PRO A 1 103 ? 9.100 1.925 -26.145 1.00 87.19 103 PRO A O 1
ATOM 810 N N . ALA A 1 104 ? 10.999 0.831 -26.616 1.00 81.75 104 ALA A N 1
ATOM 811 C CA . ALA A 1 104 ? 11.104 0.178 -25.307 1.00 81.75 104 ALA A CA 1
ATOM 812 C C . ALA A 1 104 ? 11.278 1.195 -24.170 1.00 81.75 104 ALA A C 1
ATOM 814 O O . ALA A 1 104 ? 10.617 1.098 -23.137 1.00 81.75 104 ALA A O 1
ATOM 815 N N . THR A 1 105 ? 12.116 2.212 -24.380 1.00 83.38 105 THR A N 1
ATOM 816 C CA . THR A 1 105 ? 12.302 3.303 -23.415 1.00 83.38 105 THR A CA 1
ATOM 817 C C . THR A 1 105 ? 11.010 4.098 -23.215 1.00 83.38 105 THR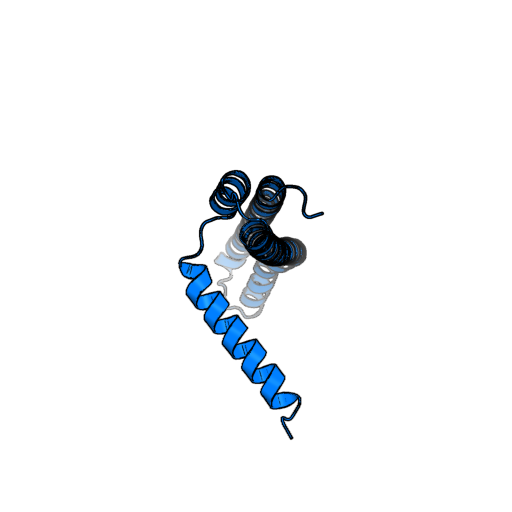 A C 1
ATOM 819 O O . THR A 1 105 ? 10.613 4.345 -22.086 1.00 83.38 105 THR A O 1
ATOM 822 N N . VAL A 1 106 ? 10.301 4.465 -24.286 1.00 85.69 106 VAL A N 1
ATOM 823 C CA . VAL A 1 106 ? 9.023 5.191 -24.161 1.00 85.69 106 VAL A CA 1
ATOM 824 C C . VAL A 1 106 ? 7.967 4.336 -23.454 1.00 85.69 106 VAL A C 1
ATOM 826 O O . VAL A 1 106 ? 7.288 4.821 -22.550 1.00 85.69 106 VAL A O 1
ATOM 829 N N . ALA A 1 107 ? 7.861 3.055 -23.813 1.00 85.38 107 ALA A N 1
ATOM 830 C CA . ALA A 1 107 ? 6.928 2.129 -23.182 1.00 85.38 107 ALA A CA 1
ATOM 831 C C . ALA A 1 107 ? 7.195 1.982 -21.678 1.00 85.38 107 ALA A C 1
ATOM 833 O O . ALA A 1 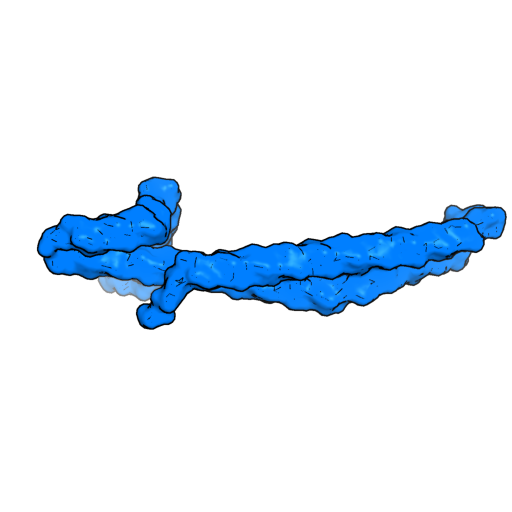107 ? 6.249 1.942 -20.897 1.00 85.38 107 ALA A O 1
ATOM 834 N N . SER A 1 108 ? 8.457 1.968 -21.243 1.00 85.62 108 SER A N 1
ATOM 835 C CA . SER A 1 108 ? 8.789 1.832 -19.822 1.00 85.62 108 SER A CA 1
ATOM 836 C C . SER A 1 108 ? 8.423 3.057 -18.986 1.00 85.62 108 SER A C 1
ATOM 838 O O . SER A 1 108 ? 7.976 2.893 -17.851 1.00 85.62 108 SER A O 1
ATOM 840 N N . TYR A 1 109 ? 8.512 4.269 -19.543 1.00 84.44 109 TYR A N 1
ATOM 841 C CA . TYR A 1 109 ? 7.989 5.476 -18.893 1.00 84.44 109 TYR A CA 1
ATOM 842 C C . TYR A 1 109 ? 6.463 5.452 -18.783 1.00 84.44 109 TYR A C 1
ATOM 844 O O . TYR A 1 109 ? 5.921 5.815 -17.739 1.00 84.44 109 TYR A O 1
ATOM 852 N N . VAL A 1 110 ? 5.765 4.987 -19.824 1.00 87.38 110 VAL A N 1
ATOM 853 C CA . VAL A 1 110 ? 4.299 4.854 -19.804 1.00 87.38 110 VAL A CA 1
ATOM 854 C C . VAL A 1 110 ? 3.861 3.809 -18.775 1.00 87.38 110 VAL A C 1
ATOM 856 O O . VAL A 1 110 ? 2.973 4.079 -17.969 1.00 87.38 110 VAL A O 1
ATOM 859 N N . VAL A 1 111 ? 4.514 2.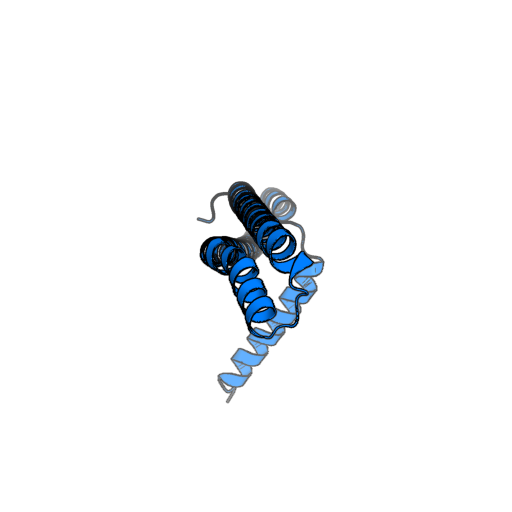644 -18.747 1.00 85.81 111 VAL A N 1
ATOM 860 C CA . VAL A 1 111 ? 4.239 1.574 -17.774 1.00 85.81 111 VAL A CA 1
ATOM 861 C C . VAL A 1 111 ? 4.577 2.023 -16.352 1.00 85.81 111 VAL A C 1
ATOM 863 O O . VAL A 1 111 ? 3.773 1.811 -15.449 1.00 85.81 111 VAL A O 1
ATOM 866 N N . GLY A 1 112 ? 5.710 2.700 -16.146 1.00 81.44 112 GLY A N 1
ATOM 867 C CA . GLY A 1 112 ? 6.083 3.263 -14.847 1.00 81.44 112 GLY A CA 1
ATOM 868 C C . GLY A 1 112 ? 5.086 4.315 -14.351 1.00 81.44 112 GLY A C 1
ATOM 869 O O . GLY A 1 112 ? 4.687 4.288 -13.187 1.00 81.44 112 GLY A O 1
ATOM 870 N N . GLY A 1 113 ? 4.612 5.191 -15.242 1.00 82.81 113 GLY A N 1
ATOM 871 C CA . GLY A 1 113 ? 3.572 6.178 -14.940 1.00 82.81 113 GLY A CA 1
ATOM 872 C C . GLY A 1 113 ? 2.217 5.543 -14.610 1.00 82.81 113 GLY A C 1
ATOM 873 O O . GLY A 1 113 ? 1.560 5.958 -13.657 1.00 82.81 113 GLY A O 1
ATOM 874 N N . LEU A 1 114 ? 1.820 4.497 -15.341 1.00 86.69 114 LEU A N 1
ATOM 875 C CA . LEU A 1 114 ? 0.616 3.710 -15.052 1.00 86.69 114 LEU A CA 1
ATOM 876 C C . LEU A 1 114 ? 0.716 2.980 -13.712 1.00 86.69 114 LEU A C 1
ATOM 878 O O . LEU A 1 114 ? -0.229 3.024 -12.927 1.00 86.69 114 LEU A O 1
ATOM 882 N N . ALA A 1 115 ? 1.855 2.347 -13.426 1.00 79.31 115 ALA A N 1
ATOM 883 C CA . ALA A 1 115 ? 2.099 1.679 -12.153 1.00 79.31 115 ALA A CA 1
ATOM 884 C C . ALA A 1 115 ? 2.016 2.675 -10.988 1.00 79.31 115 ALA A C 1
ATOM 886 O O . ALA A 1 115 ? 1.331 2.409 -10.001 1.00 79.31 115 ALA A O 1
ATOM 887 N N . TRP A 1 116 ? 2.631 3.852 -11.137 1.00 84.19 116 TRP A N 1
ATOM 888 C CA . TRP A 1 116 ? 2.532 4.942 -10.168 1.00 84.19 116 TRP A CA 1
ATOM 889 C C . TRP A 1 116 ? 1.082 5.393 -9.945 1.00 84.19 116 TRP A C 1
ATOM 891 O O . TRP A 1 116 ? 0.640 5.506 -8.801 1.00 84.19 116 TRP A O 1
ATOM 901 N N . LEU A 1 117 ? 0.321 5.605 -11.024 1.00 83.88 117 LEU A N 1
ATOM 902 C CA . LEU A 1 117 ? -1.083 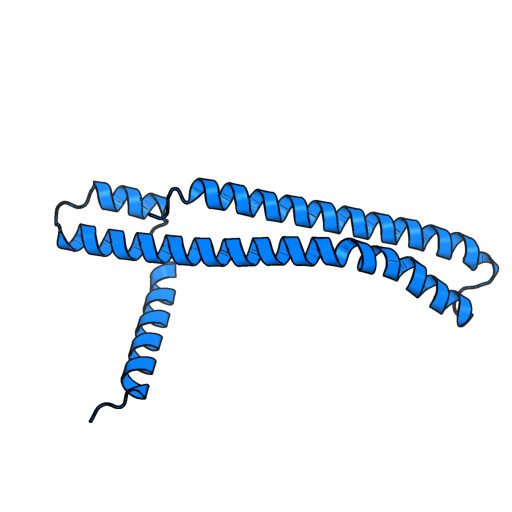6.011 -10.948 1.00 83.88 117 LEU A CA 1
ATOM 903 C C . LEU A 1 117 ? -1.930 4.954 -10.224 1.00 83.88 117 LEU A C 1
ATOM 905 O O . LEU A 1 117 ? -2.718 5.295 -9.344 1.00 83.88 117 LEU A O 1
ATOM 909 N N . MET A 1 118 ? -1.744 3.676 -10.559 1.00 82.62 118 MET A N 1
ATOM 910 C CA . MET A 1 118 ? -2.471 2.560 -9.947 1.00 82.62 118 MET A CA 1
ATOM 911 C C . MET A 1 118 ? -2.170 2.438 -8.456 1.00 82.62 118 MET A C 1
ATOM 913 O O . MET A 1 118 ? -3.095 2.332 -7.654 1.00 82.62 118 MET A O 1
ATOM 917 N N . LEU A 1 119 ? -0.898 2.525 -8.065 1.00 79.31 119 LEU A N 1
ATOM 918 C CA . LEU A 1 119 ? -0.482 2.528 -6.662 1.00 79.31 119 LEU A CA 1
ATOM 919 C C . LEU A 1 119 ? -1.067 3.719 -5.890 1.00 79.31 119 LEU A C 1
ATOM 921 O O . LEU A 1 119 ? -1.535 3.555 -4.763 1.00 79.31 119 LEU A O 1
ATOM 925 N N . ARG A 1 120 ? -1.110 4.903 -6.510 1.00 77.62 120 ARG A N 1
ATOM 926 C CA . ARG A 1 120 ? -1.704 6.103 -5.910 1.00 77.62 120 ARG A CA 1
ATOM 927 C C . ARG A 1 120 ? -3.217 5.973 -5.725 1.00 77.62 120 ARG A C 1
ATOM 929 O O . ARG A 1 120 ? -3.735 6.347 -4.674 1.00 77.62 120 ARG A O 1
ATOM 936 N N . LEU A 1 121 ? -3.921 5.419 -6.711 1.00 81.88 121 LEU A N 1
ATOM 937 C CA . LEU A 1 121 ? -5.354 5.127 -6.609 1.00 81.88 121 LEU A CA 1
ATOM 938 C C . LEU A 1 121 ? -5.631 4.078 -5.527 1.00 81.88 121 LEU A C 1
ATOM 940 O O . LEU A 1 121 ? -6.562 4.243 -4.741 1.00 81.88 121 LEU A O 1
ATOM 944 N N . LEU A 1 122 ? -4.796 3.040 -5.441 1.00 79.00 122 LEU A N 1
ATOM 945 C CA . LEU A 1 122 ? -4.910 2.002 -4.420 1.00 79.00 122 LEU A CA 1
ATOM 946 C C . LEU A 1 122 ? -4.699 2.577 -3.011 1.00 79.00 122 LEU A C 1
ATOM 948 O O . LEU A 1 122 ? -5.510 2.321 -2.125 1.00 79.00 122 LEU A O 1
ATOM 952 N N . SER A 1 123 ? -3.660 3.398 -2.816 1.00 75.81 123 SER A N 1
ATOM 953 C CA . SER A 1 123 ? -3.399 4.085 -1.543 1.00 75.81 123 SER A CA 1
ATOM 954 C C . SER A 1 123 ? -4.566 4.998 -1.150 1.00 75.81 123 SER A C 1
ATOM 956 O O . SER A 1 123 ? -5.079 4.906 -0.034 1.00 75.81 123 SER A O 1
ATOM 958 N N . SER A 1 124 ? -5.085 5.794 -2.092 1.00 75.44 124 SER A N 1
ATOM 959 C CA . SER A 1 124 ? -6.248 6.656 -1.852 1.00 75.44 124 SER A CA 1
ATOM 960 C C . SER A 1 124 ? -7.496 5.858 -1.464 1.00 75.44 124 SER A C 1
ATOM 962 O O . SER A 1 124 ? -8.198 6.240 -0.524 1.00 75.44 124 SER A O 1
ATOM 964 N N . TRP A 1 125 ? -7.758 4.736 -2.136 1.00 77.06 125 TRP A N 1
ATOM 965 C CA . TRP A 1 125 ? -8.900 3.875 -1.836 1.00 77.06 125 TRP A CA 1
ATOM 966 C C . TRP A 1 125 ? -8.779 3.203 -0.462 1.00 77.06 125 TRP A C 1
ATOM 968 O O . TRP A 1 125 ? -9.747 3.185 0.302 1.00 77.06 125 TRP A O 1
ATOM 978 N N . ILE A 1 126 ? -7.589 2.701 -0.113 1.00 72.94 126 ILE A N 1
ATOM 979 C CA . ILE A 1 126 ? -7.305 2.105 1.202 1.00 72.94 126 ILE A CA 1
ATOM 980 C C . ILE A 1 126 ? -7.462 3.158 2.306 1.00 72.94 126 ILE A C 1
ATOM 982 O O . ILE A 1 126 ? -8.158 2.907 3.291 1.00 72.94 126 ILE A O 1
ATOM 986 N N . GLY A 1 127 ? -6.905 4.357 2.118 1.00 71.12 127 GLY A N 1
ATOM 987 C CA . GLY A 1 127 ? -7.046 5.465 3.065 1.00 71.12 127 GLY A CA 1
ATOM 988 C C . GLY A 1 127 ? -8.502 5.906 3.247 1.00 71.12 127 GLY A C 1
ATOM 989 O O . GLY A 1 127 ? -8.949 6.162 4.366 1.00 71.12 127 GLY A O 1
ATOM 990 N N . GLN A 1 128 ? -9.297 5.931 2.173 1.00 73.44 128 GLN A N 1
ATOM 991 C CA . GLN A 1 128 ? -10.725 6.249 2.254 1.00 73.44 128 GLN A CA 1
ATOM 992 C C . GLN A 1 128 ? -11.524 5.146 2.970 1.00 73.44 128 GLN A C 1
ATOM 994 O O . GLN A 1 128 ? -12.399 5.451 3.787 1.00 73.44 128 GLN A O 1
ATOM 999 N N . LYS A 1 129 ? -11.203 3.866 2.736 1.00 68.12 129 LYS A N 1
ATOM 1000 C CA . LYS A 1 129 ? -11.781 2.742 3.491 1.00 68.12 129 LYS A CA 1
ATOM 1001 C C . LYS A 1 129 ? -11.416 2.779 4.972 1.00 68.12 129 LYS A C 1
ATOM 1003 O O . LYS A 1 129 ? -12.283 2.526 5.802 1.00 68.12 129 LYS A O 1
ATOM 1008 N N . SER A 1 130 ? -10.176 3.134 5.304 1.00 64.44 130 SER A N 1
ATOM 1009 C CA . SER A 1 130 ? -9.739 3.308 6.691 1.00 64.44 130 SER A CA 1
ATOM 1010 C C . SER A 1 130 ? -10.544 4.411 7.385 1.00 64.44 130 SER A C 1
ATOM 1012 O O . SER A 1 130 ? -11.196 4.161 8.397 1.00 64.44 130 SER A O 1
ATOM 1014 N N . LYS A 1 131 ? -10.629 5.605 6.779 1.00 65.75 131 LYS A N 1
ATOM 1015 C CA . LYS A 1 131 ? -11.390 6.746 7.323 1.00 65.75 131 LYS A CA 1
ATOM 1016 C C . LYS A 1 131 ? -12.883 6.458 7.484 1.00 65.75 131 LYS A C 1
ATOM 1018 O O . LYS A 1 131 ? -13.472 6.802 8.505 1.00 65.75 131 LYS A O 1
ATOM 1023 N N . THR A 1 132 ? -13.506 5.814 6.497 1.00 65.94 132 THR A N 1
ATOM 1024 C CA . THR A 1 132 ? -14.930 5.439 6.574 1.00 65.94 132 THR A CA 1
ATOM 1025 C C . THR A 1 132 ? -15.187 4.312 7.575 1.00 65.94 132 THR A C 1
ATOM 1027 O O . THR A 1 132 ? -16.212 4.333 8.253 1.00 65.94 132 THR A O 1
ATOM 1030 N N . GLY A 1 133 ? -14.258 3.364 7.720 1.00 61.59 133 GLY A N 1
ATOM 1031 C CA . GLY A 1 133 ? -14.301 2.326 8.749 1.00 61.59 133 GLY A CA 1
ATOM 1032 C C . GLY A 1 133 ? -14.165 2.892 10.164 1.00 61.59 133 GLY A C 1
ATOM 1033 O O . GLY A 1 133 ? -14.973 2.567 11.032 1.00 61.59 133 GLY A O 1
ATOM 1034 N N . PHE A 1 134 ? -13.228 3.820 10.373 1.00 59.25 134 PHE A N 1
ATOM 1035 C CA . PHE A 1 134 ? -13.090 4.569 11.624 1.00 59.25 134 PHE A CA 1
ATOM 1036 C C . PHE A 1 134 ? -14.336 5.393 11.957 1.00 59.25 134 PHE A C 1
ATOM 1038 O O . PHE A 1 134 ? -14.790 5.376 13.097 1.00 59.25 134 PHE A O 1
ATOM 1045 N N . ALA A 1 135 ? -14.933 6.068 10.971 1.00 59.91 135 ALA A N 1
ATOM 1046 C CA . ALA A 1 135 ? -16.163 6.830 11.181 1.00 59.91 135 ALA A CA 1
ATOM 1047 C C . ALA A 1 135 ? -17.350 5.938 11.596 1.00 59.91 135 ALA A C 1
ATOM 1049 O O . ALA A 1 135 ? -18.195 6.370 12.376 1.00 59.91 135 ALA A O 1
ATOM 1050 N N . ARG A 1 136 ? -17.405 4.685 11.116 1.00 59.84 136 ARG A N 1
ATOM 1051 C CA . ARG A 1 136 ? -18.443 3.706 11.491 1.00 59.84 136 ARG A CA 1
ATOM 1052 C C . ARG A 1 136 ? -18.235 3.065 12.862 1.00 59.84 136 ARG A C 1
ATOM 1054 O O . ARG A 1 136 ? -19.204 2.588 13.436 1.00 59.84 136 ARG A O 1
ATOM 1061 N N . LEU A 1 137 ? -17.009 3.046 13.385 1.00 57.75 137 LEU A N 1
ATOM 1062 C CA . LEU A 1 137 ? -16.710 2.502 14.716 1.00 57.75 137 LEU A CA 1
ATOM 1063 C C . LEU A 1 137 ? -17.259 3.366 15.867 1.00 57.75 137 LEU A C 1
ATOM 1065 O O . LEU A 1 137 ? -17.402 2.863 16.983 1.00 57.75 137 LEU A O 1
ATOM 1069 N N . GLY A 1 138 ? -17.579 4.640 15.608 1.00 58.28 138 GLY A N 1
ATOM 1070 C CA . GLY A 1 138 ? -17.986 5.598 16.640 1.00 58.28 138 GLY A CA 1
ATOM 1071 C C . GLY A 1 138 ? -16.847 5.951 17.610 1.00 58.28 138 GLY A C 1
ATOM 1072 O O . GLY A 1 138 ? -15.718 5.479 17.463 1.00 58.28 138 GLY A O 1
ATOM 1073 N N . LYS A 1 139 ? -17.125 6.803 18.610 1.00 48.78 139 LYS A N 1
ATOM 1074 C CA . LYS A 1 139 ? -16.147 7.113 19.666 1.00 48.78 139 LYS A CA 1
ATOM 1075 C C . LYS A 1 139 ? -15.797 5.840 20.438 1.00 48.78 139 LYS A C 1
ATOM 1077 O O . LYS A 1 139 ? -16.676 5.157 20.963 1.00 48.78 139 LYS A O 1
ATOM 1082 N N . VAL A 1 140 ? -14.505 5.535 20.472 1.00 48.97 140 VAL A N 1
ATOM 1083 C CA . VAL A 1 140 ? -13.908 4.617 21.440 1.00 48.97 140 VAL A CA 1
ATOM 1084 C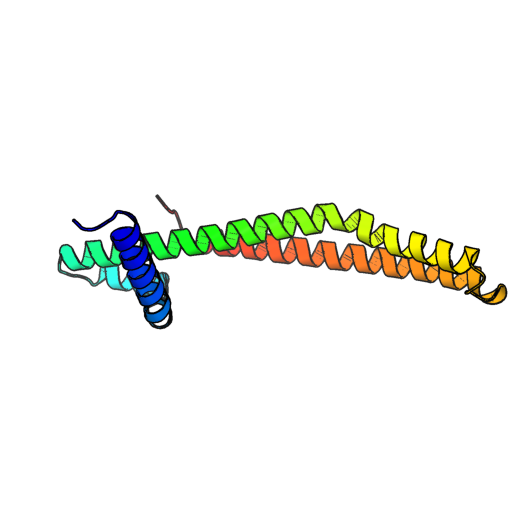 C . VAL A 1 140 ? -13.426 5.515 22.574 1.00 48.97 140 VAL A C 1
ATOM 1086 O O . VAL A 1 140 ? -12.308 6.023 22.497 1.00 48.97 140 VAL A O 1
ATOM 1089 N N . ASP A 1 141 ? -14.322 5.816 23.514 1.00 38.41 141 ASP A N 1
ATOM 1090 C CA . ASP A 1 141 ? -13.962 6.453 24.788 1.00 38.41 141 ASP A CA 1
ATOM 1091 C C . ASP A 1 141 ? -13.465 5.380 25.772 1.00 38.41 141 ASP A C 1
ATOM 1093 O O . ASP A 1 141 ? -14.019 4.253 25.741 1.00 38.41 141 ASP A O 1
#